Protein AF-A0A4Q2YG97-F1 (afdb_monomer)

Nearest PDB structures (foldseek):
  2nwv-assembly1_A-2  TM=3.467E-01  e=1.444E+00  Trichormus variabilis
  3nat-assembly1_A  TM=4.081E-01  e=1.730E+00  Enterococcus faecalis

Foldseek 3Di:
DDDDDDDDDDPPCPVVVVVVVVVVVVVVVVVVVVVVVVVVVVVVVVVVVVVVVVVQVVVQCVQVPDPDHDADWDWDDDPPAQKIKIKGKDFDAPDADPVRHGDGPDIDIDIDIDHDPPD

Structure (mmCIF, N/CA/C/O backbone):
data_AF-A0A4Q2YG97-F1
#
_entry.id   AF-A0A4Q2YG97-F1
#
loop_
_atom_site.group_PDB
_atom_site.id
_atom_site.type_symbol
_atom_site.label_atom_id
_atom_site.label_alt_id
_atom_site.label_comp_id
_atom_site.label_asym_id
_atom_site.label_entity_id
_atom_site.label_seq_id
_atom_site.pdbx_PDB_ins_code
_atom_site.Cartn_x
_atom_site.Cartn_y
_atom_site.Cartn_z
_atom_site.occupancy
_atom_site.B_iso_or_equiv
_atom_site.auth_seq_id
_atom_site.auth_comp_id
_atom_site.auth_asym_id
_atom_site.auth_atom_id
_atom_site.pdbx_PDB_model_num
ATOM 1 N N . MET A 1 1 ? 19.113 -7.414 -70.101 1.00 42.12 1 MET A N 1
ATOM 2 C CA . MET A 1 1 ? 20.339 -6.912 -69.441 1.00 42.12 1 MET A CA 1
ATOM 3 C C . MET A 1 1 ? 19.969 -6.512 -68.014 1.00 42.12 1 MET A C 1
ATOM 5 O O . MET A 1 1 ? 19.214 -5.566 -67.855 1.00 42.12 1 MET A O 1
ATOM 9 N N . LYS A 1 2 ? 20.358 -7.287 -66.991 1.00 43.41 2 LYS A N 1
ATOM 10 C CA . LYS A 1 2 ? 20.061 -6.981 -65.578 1.00 43.41 2 LYS A CA 1
ATOM 11 C C . LYS A 1 2 ? 21.300 -6.332 -64.955 1.00 43.41 2 LYS A C 1
ATOM 13 O O . LYS A 1 2 ? 22.322 -6.996 -64.838 1.00 43.41 2 LYS A O 1
ATOM 18 N N . LEU A 1 3 ? 21.216 -5.056 -64.582 1.00 57.44 3 LEU A N 1
ATOM 19 C CA . LEU A 1 3 ? 22.243 -4.389 -63.779 1.00 57.44 3 LEU A CA 1
ATOM 20 C C . LEU A 1 3 ? 21.925 -4.608 -62.298 1.00 57.44 3 LEU A C 1
ATOM 22 O O . LEU A 1 3 ? 20.963 -4.056 -61.772 1.00 57.44 3 LEU A O 1
ATOM 26 N N . GLN A 1 4 ? 22.725 -5.439 -61.635 1.00 63.66 4 GLN A N 1
ATOM 27 C CA . GLN A 1 4 ? 22.737 -5.533 -60.178 1.00 63.66 4 GLN A CA 1
ATOM 28 C C . GLN A 1 4 ? 23.542 -4.356 -59.615 1.00 63.66 4 GLN A C 1
ATOM 30 O O . GLN A 1 4 ? 24.747 -4.250 -59.845 1.00 63.66 4 GLN A O 1
ATOM 35 N N . ALA A 1 5 ? 22.878 -3.475 -58.869 1.00 58.69 5 ALA A N 1
ATOM 36 C CA . ALA A 1 5 ? 23.536 -2.427 -58.102 1.00 58.69 5 ALA A CA 1
ATOM 37 C C . ALA A 1 5 ? 24.241 -3.051 -56.884 1.00 58.69 5 ALA A C 1
ATOM 39 O O . ALA A 1 5 ? 23.595 -3.568 -55.976 1.00 58.69 5 ALA A O 1
ATOM 40 N N . ARG A 1 6 ? 25.580 -3.019 -56.863 1.00 61.81 6 ARG A N 1
ATOM 41 C CA . ARG A 1 6 ? 26.374 -3.349 -55.668 1.00 61.81 6 ARG A CA 1
ATOM 42 C C . ARG A 1 6 ? 26.306 -2.175 -54.698 1.00 61.81 6 ARG A C 1
ATOM 44 O O . ARG A 1 6 ? 26.912 -1.137 -54.943 1.00 61.81 6 ARG A O 1
ATOM 51 N N . THR A 1 7 ? 25.624 -2.356 -53.573 1.00 63.78 7 THR A N 1
ATOM 52 C CA . THR A 1 7 ? 25.746 -1.464 -52.416 1.00 63.78 7 THR A CA 1
ATOM 53 C C . THR A 1 7 ? 27.115 -1.681 -51.774 1.00 63.78 7 THR A C 1
ATOM 55 O O . THR A 1 7 ? 27.355 -2.682 -51.097 1.00 63.78 7 THR A O 1
ATOM 58 N N . THR A 1 8 ? 28.051 -0.770 -52.018 1.00 59.47 8 THR A N 1
ATOM 59 C CA . THR A 1 8 ? 29.356 -0.758 -51.356 1.00 59.47 8 THR A CA 1
ATOM 60 C C . THR A 1 8 ? 29.195 -0.206 -49.940 1.00 59.47 8 THR A C 1
ATOM 62 O O . THR A 1 8 ? 29.035 0.991 -49.721 1.00 59.47 8 THR A O 1
ATOM 65 N N . HIS A 1 9 ? 29.212 -1.099 -48.953 1.00 59.59 9 HIS A N 1
ATOM 66 C CA . HIS A 1 9 ? 29.185 -0.734 -47.540 1.00 59.59 9 HIS A CA 1
ATOM 67 C C . HIS A 1 9 ? 30.540 -0.107 -47.160 1.00 59.59 9 HIS A C 1
ATOM 69 O O . HIS A 1 9 ? 31.569 -0.789 -47.133 1.00 59.59 9 HIS A O 1
ATOM 75 N N . ARG A 1 10 ? 30.574 1.214 -46.938 1.00 61.09 10 ARG A N 1
ATOM 76 C CA . ARG A 1 10 ? 31.783 1.942 -46.520 1.00 61.09 10 ARG A CA 1
ATOM 77 C C . ARG A 1 10 ? 32.142 1.543 -45.083 1.00 61.09 10 ARG A C 1
ATOM 79 O O . ARG A 1 10 ? 31.504 1.979 -44.138 1.00 61.09 10 ARG A O 1
ATOM 86 N N . ARG A 1 11 ? 33.208 0.755 -44.920 1.00 64.62 11 ARG A N 1
ATOM 87 C CA . ARG A 1 11 ? 33.720 0.213 -43.639 1.00 64.62 11 ARG A CA 1
ATOM 88 C C . ARG A 1 11 ? 34.371 1.241 -42.688 1.00 64.62 11 ARG A C 1
ATOM 90 O O . ARG A 1 11 ? 35.004 0.849 -41.718 1.00 64.62 11 ARG A O 1
ATOM 97 N N . GLY A 1 12 ? 34.243 2.542 -42.952 1.00 64.00 12 GLY A N 1
ATOM 98 C CA . GLY A 1 12 ? 34.972 3.597 -42.229 1.00 64.00 12 GLY A CA 1
ATOM 99 C C . GLY A 1 12 ? 34.358 4.054 -40.900 1.00 64.00 12 GLY A C 1
ATOM 100 O O . GLY A 1 12 ? 34.999 4.821 -40.195 1.00 64.00 12 GLY A O 1
ATOM 101 N N . PHE A 1 13 ? 33.144 3.611 -40.554 1.00 74.75 13 PHE A N 1
ATOM 102 C CA . PHE A 1 13 ? 32.380 4.160 -39.420 1.00 74.75 13 PHE A CA 1
ATOM 103 C C . PHE A 1 13 ? 31.907 3.131 -38.380 1.00 74.75 13 PHE A C 1
ATOM 105 O O . PHE A 1 13 ? 31.219 3.508 -37.438 1.00 74.75 13 PHE A O 1
ATOM 112 N N . LEU A 1 14 ? 32.318 1.861 -38.481 1.00 85.62 14 LEU A N 1
ATOM 113 C CA . LEU A 1 14 ? 31.865 0.793 -37.571 1.00 85.62 14 LEU A CA 1
ATOM 114 C C . LEU A 1 14 ? 32.121 1.104 -36.089 1.00 85.62 14 LEU A C 1
ATOM 116 O O . LEU A 1 14 ? 31.283 0.829 -35.239 1.00 85.62 14 LEU A O 1
ATOM 120 N N . LEU A 1 15 ? 33.270 1.706 -35.773 1.00 88.56 15 LEU A N 1
ATOM 121 C CA . LEU A 1 15 ? 33.606 2.061 -34.395 1.00 88.56 15 LEU A CA 1
ATOM 122 C C . LEU A 1 15 ? 32.701 3.182 -33.857 1.00 88.56 15 LEU A C 1
ATOM 124 O O . LEU A 1 15 ? 32.263 3.108 -32.714 1.00 88.56 15 LEU A O 1
ATOM 128 N N . LEU A 1 16 ? 32.360 4.177 -34.686 1.00 90.62 16 LEU A N 1
ATOM 129 C CA . LEU A 1 16 ? 31.414 5.232 -34.307 1.00 9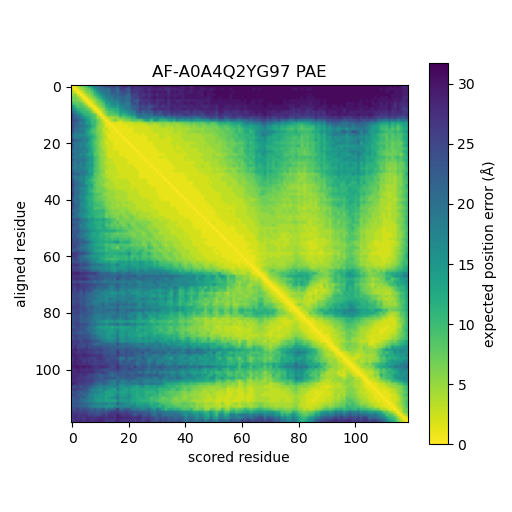0.62 16 LEU A CA 1
ATOM 130 C C . LEU A 1 16 ? 30.005 4.667 -34.097 1.00 90.62 16 LEU A C 1
ATOM 132 O O . LEU A 1 16 ? 29.329 5.056 -33.152 1.00 90.62 16 LEU A O 1
ATOM 136 N N . GLU A 1 17 ? 29.576 3.746 -34.958 1.00 88.50 17 GLU A N 1
ATOM 137 C CA . GLU A 1 17 ? 28.267 3.095 -34.865 1.00 88.50 17 GLU A CA 1
ATOM 138 C C . GLU A 1 17 ? 28.127 2.290 -33.570 1.00 88.50 17 GLU A C 1
ATOM 140 O O . GLU A 1 17 ? 27.125 2.419 -32.872 1.00 88.50 17 GLU A O 1
ATOM 145 N N . ILE A 1 18 ? 29.165 1.539 -33.188 1.00 94.12 18 ILE A N 1
ATOM 146 C CA . ILE A 1 18 ? 29.193 0.807 -31.915 1.00 94.12 18 ILE A CA 1
ATOM 147 C C . ILE A 1 18 ? 29.160 1.776 -30.729 1.00 94.12 18 ILE A C 1
ATOM 149 O O . ILE A 1 18 ? 28.409 1.549 -29.784 1.00 94.12 18 ILE A O 1
ATOM 153 N N . ILE A 1 19 ? 29.923 2.873 -30.771 1.00 95.31 19 ILE A N 1
ATOM 154 C CA . ILE A 1 19 ? 29.898 3.888 -29.705 1.00 95.31 19 ILE A CA 1
ATOM 155 C C . ILE A 1 19 ? 28.502 4.507 -29.585 1.00 95.31 19 ILE A C 1
ATOM 157 O O . ILE A 1 19 ? 27.980 4.630 -28.480 1.00 95.31 19 ILE A O 1
ATOM 161 N N . LEU A 1 20 ? 27.874 4.860 -30.707 1.00 95.69 20 LEU A N 1
ATOM 162 C CA . LEU A 1 20 ? 26.537 5.446 -30.713 1.00 95.69 20 LEU A CA 1
ATOM 163 C C . LEU A 1 20 ? 25.484 4.451 -30.209 1.00 95.69 20 LEU A C 1
ATOM 165 O O . LEU A 1 20 ? 24.629 4.823 -29.406 1.00 95.69 20 LEU A O 1
ATOM 169 N N . ALA A 1 21 ? 25.584 3.182 -30.606 1.00 96.50 21 ALA A N 1
ATOM 170 C CA . ALA A 1 21 ? 24.726 2.119 -30.098 1.00 96.50 21 ALA A CA 1
ATOM 171 C C . ALA A 1 21 ? 24.888 1.940 -28.581 1.00 96.50 21 ALA A C 1
ATOM 173 O O . ALA A 1 21 ? 23.889 1.876 -27.868 1.00 96.50 21 ALA A O 1
ATOM 174 N N . LEU A 1 22 ? 26.125 1.930 -28.072 1.00 96.94 22 LEU A N 1
ATOM 175 C CA . LEU A 1 22 ? 26.404 1.841 -26.637 1.00 96.94 22 LEU A CA 1
ATOM 176 C C . LEU A 1 22 ? 25.872 3.052 -25.865 1.00 96.94 22 LEU A C 1
ATOM 178 O O . LEU A 1 22 ? 25.357 2.880 -24.762 1.00 96.94 22 LEU A O 1
ATOM 182 N N . LEU A 1 23 ? 25.945 4.257 -26.436 1.00 97.94 23 LEU A N 1
ATOM 183 C CA . LEU A 1 23 ? 25.395 5.465 -25.817 1.00 97.94 23 LEU A CA 1
ATOM 184 C C . LEU A 1 23 ? 23.871 5.389 -25.695 1.00 97.94 23 LEU A C 1
ATOM 186 O O . LEU A 1 23 ? 23.333 5.570 -24.603 1.00 97.94 23 LEU A O 1
ATOM 190 N N . VAL A 1 24 ? 23.173 5.077 -26.790 1.00 97.62 24 VAL A N 1
ATOM 191 C CA . VAL A 1 24 ? 21.705 4.953 -26.782 1.00 97.62 24 VAL A CA 1
ATOM 192 C C . VAL A 1 24 ? 21.269 3.816 -25.860 1.00 97.62 24 VAL A C 1
ATOM 194 O O . VAL A 1 24 ? 20.343 3.982 -25.066 1.00 97.62 24 VAL A O 1
ATOM 197 N N . PHE A 1 25 ? 21.971 2.683 -25.910 1.00 97.88 25 PHE A N 1
ATOM 198 C CA . PHE A 1 25 ? 21.708 1.552 -25.031 1.00 97.88 25 PHE A CA 1
ATOM 199 C C . PHE A 1 25 ? 21.930 1.909 -23.558 1.00 97.88 25 PHE A C 1
ATOM 201 O O . PHE A 1 25 ? 21.099 1.570 -22.723 1.00 97.88 25 PHE A O 1
ATOM 208 N N . GLY A 1 26 ? 22.998 2.639 -23.229 1.00 98.06 26 GLY A N 1
ATOM 209 C CA . GLY A 1 26 ? 23.272 3.096 -21.865 1.00 98.06 26 GLY A CA 1
ATOM 210 C C . GLY A 1 26 ? 22.178 4.018 -21.319 1.00 98.06 26 GLY A C 1
ATOM 211 O O . GLY A 1 26 ? 21.730 3.851 -20.182 1.00 98.06 26 GLY A O 1
ATOM 212 N N . ILE A 1 27 ? 21.682 4.945 -22.143 1.00 97.94 27 ILE A N 1
ATOM 213 C CA . ILE A 1 27 ? 20.557 5.819 -21.778 1.00 97.94 27 ILE A CA 1
ATOM 214 C C . ILE A 1 27 ? 19.291 4.984 -21.538 1.00 97.94 27 ILE A C 1
ATOM 216 O O . ILE A 1 27 ? 18.622 5.150 -20.519 1.00 97.94 27 ILE A O 1
ATOM 220 N N . ALA A 1 28 ? 18.985 4.040 -22.431 1.00 98.25 28 ALA A N 1
ATOM 221 C CA . ALA A 1 28 ? 17.819 3.173 -22.282 1.00 98.25 28 ALA A CA 1
ATOM 222 C C . ALA A 1 28 ? 17.916 2.278 -21.033 1.00 98.25 28 ALA A C 1
ATOM 224 O O . ALA A 1 28 ? 16.956 2.173 -20.271 1.00 98.25 28 ALA A O 1
ATOM 225 N N . ALA A 1 29 ? 19.080 1.672 -20.788 1.00 98.06 29 ALA A N 1
ATOM 226 C CA . ALA A 1 29 ? 19.316 0.783 -19.655 1.00 98.06 29 ALA A CA 1
ATOM 227 C C . ALA A 1 29 ? 19.192 1.514 -18.313 1.00 98.06 29 ALA A C 1
ATOM 229 O O . ALA A 1 29 ? 18.562 1.003 -17.387 1.00 98.06 29 ALA A O 1
ATOM 230 N N . THR A 1 30 ? 19.742 2.726 -18.209 1.00 98.00 30 THR A N 1
ATOM 231 C CA . THR A 1 30 ? 19.617 3.538 -16.990 1.00 98.00 30 THR A CA 1
ATOM 232 C C . THR A 1 30 ? 18.179 4.007 -16.767 1.00 98.00 30 THR A C 1
ATOM 234 O O . THR A 1 30 ? 17.674 3.879 -15.652 1.00 98.00 30 THR A O 1
ATOM 237 N N . GLY A 1 31 ? 17.475 4.451 -17.816 1.00 97.88 31 GLY A N 1
ATOM 238 C CA . GLY A 1 31 ? 16.050 4.791 -17.729 1.00 97.88 31 GLY A CA 1
ATOM 239 C C . GLY A 1 31 ? 15.189 3.610 -17.271 1.00 97.88 31 GLY A C 1
ATOM 240 O O . GLY A 1 31 ? 14.352 3.756 -16.379 1.00 97.88 31 GLY A O 1
ATOM 241 N N . PHE A 1 32 ? 15.448 2.418 -17.813 1.00 98.25 32 PHE A N 1
ATOM 242 C CA . PHE A 1 32 ? 14.761 1.196 -17.401 1.00 98.25 32 PHE A CA 1
ATOM 243 C C . PHE A 1 32 ? 15.049 0.831 -15.940 1.00 98.25 32 PHE A C 1
ATOM 245 O O . PHE A 1 32 ? 14.120 0.528 -15.194 1.00 98.25 32 PHE A O 1
ATOM 252 N N . ALA A 1 33 ? 16.309 0.909 -15.501 1.00 98.12 33 ALA A N 1
ATOM 253 C CA . ALA A 1 33 ? 16.678 0.629 -14.114 1.00 98.12 33 ALA A CA 1
ATOM 254 C C . ALA A 1 33 ? 15.964 1.568 -13.125 1.00 98.12 33 ALA A C 1
ATOM 256 O O . ALA A 1 33 ? 15.476 1.122 -12.084 1.00 98.12 33 ALA A O 1
ATOM 257 N N . VAL A 1 34 ? 15.842 2.855 -13.466 1.00 98.00 34 VAL A N 1
ATOM 258 C CA . VAL A 1 34 ? 15.103 3.833 -12.653 1.00 98.00 34 VAL A CA 1
ATOM 259 C C . VAL A 1 34 ? 13.614 3.486 -12.590 1.00 98.00 34 VAL A C 1
ATOM 261 O O . VAL A 1 34 ? 13.050 3.443 -11.495 1.00 98.00 34 VAL A O 1
ATOM 264 N N . ALA A 1 35 ? 12.987 3.188 -13.730 1.00 98.25 35 ALA A N 1
ATOM 265 C CA . ALA A 1 35 ? 11.573 2.814 -13.782 1.00 98.25 35 ALA A CA 1
ATOM 266 C C . ALA A 1 35 ? 11.285 1.519 -13.001 1.00 98.25 35 ALA A C 1
ATOM 268 O O . ALA A 1 35 ? 10.301 1.435 -12.260 1.00 98.25 35 ALA A O 1
ATOM 269 N N . LEU A 1 36 ? 12.171 0.525 -13.107 1.00 98.12 36 LEU A N 1
ATOM 270 C CA . LEU A 1 36 ? 12.061 -0.726 -12.362 1.00 98.12 36 LEU A CA 1
ATOM 271 C C . LEU A 1 36 ? 12.167 -0.488 -10.853 1.00 98.12 36 L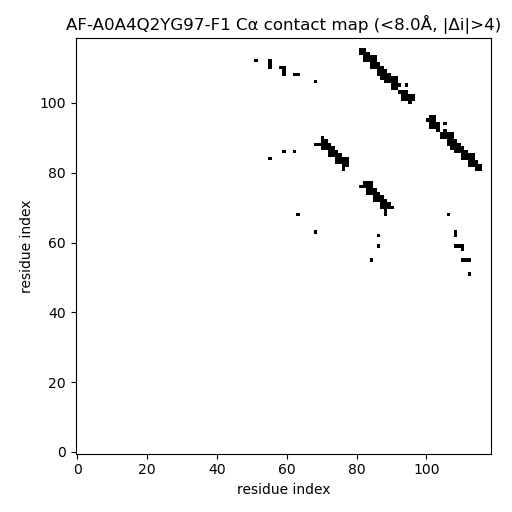EU A C 1
ATOM 273 O O . LEU A 1 36 ? 11.355 -1.012 -10.095 1.00 98.12 36 LEU A O 1
ATOM 277 N N . ASN A 1 37 ? 13.114 0.344 -10.417 1.00 98.00 37 ASN A N 1
ATOM 278 C CA . ASN A 1 37 ? 13.264 0.701 -9.008 1.00 98.00 37 ASN A CA 1
ATOM 279 C C . ASN A 1 37 ? 12.016 1.415 -8.459 1.00 98.00 37 ASN A C 1
ATOM 281 O O . ASN A 1 37 ? 11.564 1.114 -7.357 1.00 98.00 37 ASN A O 1
ATOM 285 N N . GLN A 1 38 ? 11.420 2.330 -9.229 1.00 97.44 38 GLN A N 1
ATOM 286 C CA . GLN A 1 38 ? 10.166 2.987 -8.840 1.00 97.44 38 GLN A CA 1
ATOM 287 C C . GLN A 1 38 ? 9.007 1.989 -8.741 1.00 97.44 38 GLN A C 1
ATOM 289 O O . GLN A 1 38 ? 8.258 2.006 -7.765 1.00 97.44 38 GLN A O 1
ATOM 294 N N . THR A 1 39 ? 8.904 1.074 -9.705 1.00 97.38 39 THR A N 1
ATOM 295 C CA . THR A 1 39 ? 7.885 0.016 -9.706 1.00 97.38 39 THR A CA 1
ATOM 296 C C . THR A 1 39 ? 8.051 -0.915 -8.505 1.00 97.38 39 THR A C 1
ATOM 298 O O . THR A 1 39 ? 7.069 -1.266 -7.857 1.00 97.38 39 THR A O 1
ATOM 301 N N . ALA A 1 40 ? 9.288 -1.278 -8.158 1.00 97.25 40 ALA A N 1
ATOM 302 C CA . ALA A 1 40 ? 9.583 -2.114 -6.999 1.00 97.25 40 ALA A CA 1
ATOM 303 C C . ALA A 1 40 ? 9.160 -1.443 -5.685 1.00 97.25 40 ALA A C 1
ATOM 305 O O . ALA A 1 40 ? 8.516 -2.085 -4.857 1.00 97.25 40 ALA A O 1
ATOM 306 N N . LYS A 1 41 ? 9.451 -0.146 -5.521 1.00 96.44 41 LYS A N 1
ATOM 307 C CA . LYS A 1 41 ? 9.011 0.634 -4.353 1.00 96.44 41 LYS A CA 1
ATOM 308 C C . LYS A 1 41 ? 7.487 0.715 -4.255 1.00 96.44 41 LYS A C 1
ATOM 310 O O . LYS A 1 41 ? 6.937 0.515 -3.178 1.00 96.44 41 LYS A O 1
ATOM 315 N N . ALA A 1 42 ? 6.805 0.953 -5.376 1.00 95.69 42 ALA A N 1
ATOM 316 C CA . ALA A 1 42 ? 5.344 0.982 -5.413 1.00 95.69 42 ALA A CA 1
ATOM 317 C C . ALA A 1 42 ? 4.734 -0.388 -5.068 1.00 95.69 42 ALA A C 1
ATOM 319 O O . ALA A 1 42 ? 3.779 -0.467 -4.297 1.00 95.69 42 ALA A O 1
ATOM 320 N N . ALA A 1 43 ? 5.313 -1.471 -5.593 1.00 96.25 43 ALA A N 1
ATOM 321 C CA . ALA A 1 43 ? 4.888 -2.828 -5.270 1.00 96.25 43 ALA A CA 1
ATOM 322 C C .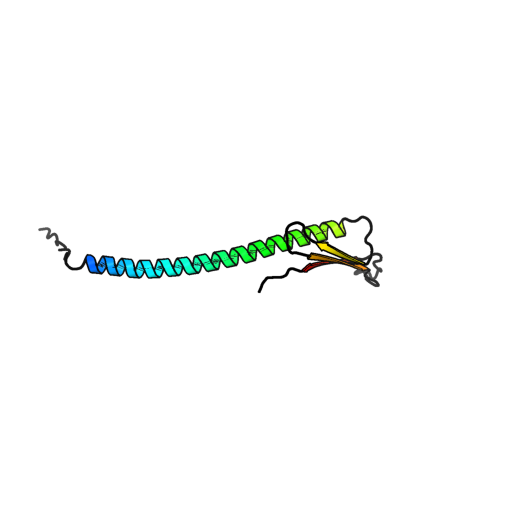 ALA A 1 43 ? 5.093 -3.158 -3.785 1.00 96.25 43 ALA A C 1
ATOM 324 O O . ALA A 1 43 ? 4.253 -3.832 -3.195 1.00 96.25 43 ALA A O 1
ATOM 325 N N . GLU A 1 44 ? 6.177 -2.677 -3.172 1.00 93.94 44 GLU A N 1
ATOM 326 C CA . GLU A 1 44 ? 6.424 -2.875 -1.743 1.00 93.94 44 GLU A CA 1
ATOM 327 C C . GLU A 1 44 ? 5.404 -2.142 -0.874 1.00 93.94 44 GLU A C 1
ATOM 329 O O . GLU A 1 44 ? 4.781 -2.762 -0.013 1.00 93.94 44 GLU A O 1
ATOM 334 N N . ALA A 1 45 ? 5.137 -0.868 -1.169 1.00 90.81 45 ALA A N 1
ATOM 335 C CA . ALA A 1 45 ? 4.100 -0.106 -0.477 1.00 90.81 45 ALA A CA 1
ATOM 336 C C . ALA A 1 45 ? 2.717 -0.775 -0.603 1.00 90.81 45 ALA A C 1
ATOM 338 O O . ALA A 1 45 ? 1.983 -0.892 0.379 1.00 90.81 45 ALA A O 1
ATOM 339 N N . ALA A 1 46 ? 2.377 -1.289 -1.791 1.00 93.38 46 ALA A N 1
ATOM 340 C CA . ALA A 1 46 ? 1.130 -2.019 -2.009 1.00 93.38 46 ALA A CA 1
ATOM 341 C C . ALA A 1 46 ? 1.066 -3.328 -1.200 1.00 93.38 46 ALA A C 1
ATOM 343 O O . ALA A 1 46 ? 0.036 -3.633 -0.597 1.00 93.38 46 ALA A O 1
ATOM 344 N N . ARG A 1 47 ? 2.166 -4.094 -1.146 1.00 92.00 47 ARG A N 1
ATOM 345 C CA . ARG A 1 47 ? 2.256 -5.317 -0.329 1.00 92.00 47 ARG A CA 1
ATOM 346 C C . ARG A 1 47 ? 2.080 -5.020 1.156 1.00 92.00 47 ARG A C 1
ATOM 348 O O . ARG A 1 47 ? 1.353 -5.751 1.828 1.00 92.00 47 ARG A O 1
ATOM 355 N N . GLN A 1 48 ? 2.710 -3.959 1.654 1.00 89.56 48 GLN A N 1
ATOM 356 C CA . GLN A 1 48 ? 2.572 -3.535 3.044 1.00 89.56 48 GLN A CA 1
ATOM 357 C C . GLN A 1 48 ? 1.122 -3.154 3.367 1.00 89.56 48 GLN A C 1
ATOM 359 O O . GLN A 1 48 ? 0.586 -3.630 4.366 1.00 89.56 48 GLN A O 1
ATOM 364 N N . GLY A 1 49 ? 0.461 -2.390 2.490 1.00 88.88 49 GLY A N 1
ATOM 365 C CA . GLY A 1 49 ? -0.953 -2.036 2.641 1.00 88.88 49 GLY A CA 1
ATOM 366 C C . GLY A 1 49 ? -1.861 -3.265 2.725 1.00 88.88 49 GLY A C 1
ATOM 367 O O . GLY A 1 49 ? -2.581 -3.428 3.704 1.00 88.88 49 GLY A O 1
ATOM 368 N N . LEU A 1 50 ? -1.757 -4.188 1.761 1.00 92.62 50 LEU A N 1
ATOM 369 C CA . LEU A 1 50 ? -2.552 -5.427 1.755 1.00 92.62 50 LEU A CA 1
ATOM 370 C C . LEU A 1 50 ? -2.322 -6.288 3.003 1.00 92.62 50 LEU A C 1
ATOM 372 O O . LEU A 1 50 ? -3.242 -6.948 3.488 1.00 92.62 50 LEU A O 1
ATOM 376 N N . ARG A 1 51 ? -1.091 -6.301 3.520 1.00 89.81 51 ARG A N 1
ATOM 377 C CA . ARG A 1 51 ? -0.756 -7.023 4.747 1.00 89.81 51 ARG A CA 1
ATOM 378 C C . ARG A 1 51 ? -1.454 -6.413 5.961 1.00 89.81 51 ARG A C 1
ATOM 380 O O . ARG A 1 51 ? -2.030 -7.167 6.738 1.00 89.81 51 ARG A O 1
ATOM 387 N N . ILE A 1 52 ? -1.419 -5.088 6.107 1.00 89.06 52 ILE A N 1
ATOM 388 C CA . ILE A 1 52 ? -2.095 -4.376 7.203 1.00 89.06 52 ILE A CA 1
ATOM 389 C C . ILE A 1 52 ? -3.611 -4.571 7.107 1.00 89.06 52 ILE A C 1
ATOM 391 O O . ILE A 1 52 ? -4.233 -4.910 8.107 1.00 89.06 52 ILE A O 1
ATOM 395 N N . THR A 1 53 ? -4.197 -4.455 5.910 1.00 91.38 53 THR A N 1
ATOM 396 C CA . THR A 1 53 ? -5.633 -4.699 5.698 1.00 91.38 53 THR A CA 1
ATOM 397 C C . THR A 1 53 ? -6.044 -6.093 6.156 1.00 91.38 53 THR A C 1
ATOM 399 O O . THR A 1 53 ? -7.000 -6.219 6.907 1.00 91.38 53 THR A O 1
ATOM 402 N N . ARG A 1 54 ? -5.289 -7.137 5.793 1.00 90.94 54 ARG A N 1
ATOM 403 C CA . ARG A 1 54 ? -5.596 -8.508 6.230 1.00 90.94 54 ARG A CA 1
ATOM 404 C C . ARG A 1 54 ? -5.514 -8.680 7.748 1.00 90.94 54 ARG A C 1
ATOM 406 O O . ARG A 1 54 ? -6.290 -9.434 8.321 1.00 90.94 54 ARG A O 1
ATOM 413 N N . ILE A 1 55 ? -4.550 -8.020 8.386 1.00 90.19 55 ILE A N 1
ATOM 414 C CA . ILE A 1 55 ? -4.403 -8.041 9.845 1.00 90.19 55 ILE A CA 1
ATOM 415 C C . ILE A 1 55 ? -5.616 -7.368 10.504 1.00 90.19 55 ILE A C 1
ATOM 417 O O . ILE A 1 55 ? -6.192 -7.934 11.427 1.00 90.19 55 ILE A O 1
ATOM 421 N N . LEU A 1 56 ? -6.028 -6.203 9.998 1.00 90.50 56 LEU A N 1
ATOM 422 C CA . LEU A 1 56 ? -7.208 -5.476 10.471 1.00 90.50 56 LEU A CA 1
ATOM 423 C C . LEU A 1 56 ? -8.500 -6.274 10.271 1.00 90.50 56 LEU A C 1
ATOM 425 O O . LEU A 1 56 ? -9.292 -6.362 11.201 1.00 90.50 56 LEU A O 1
ATOM 429 N N . GLU A 1 57 ? -8.697 -6.878 9.096 1.00 92.06 57 GLU A N 1
ATOM 430 C CA . GLU A 1 57 ? -9.845 -7.752 8.812 1.00 92.06 57 GLU A CA 1
ATOM 431 C C . GLU A 1 57 ? -9.890 -8.930 9.786 1.00 92.06 57 GLU A C 1
ATOM 433 O O . GLU A 1 57 ? -10.930 -9.195 10.373 1.00 92.06 57 GLU A O 1
ATOM 438 N N . SER A 1 58 ? -8.749 -9.581 10.033 1.00 90.69 58 SER A N 1
ATOM 439 C CA . SER A 1 58 ? -8.669 -10.686 10.993 1.00 90.69 58 SER A CA 1
ATOM 440 C C . SER A 1 58 ? -9.004 -10.248 12.420 1.00 90.69 58 SER A C 1
ATOM 442 O O . SER A 1 58 ? -9.702 -10.976 13.118 1.00 90.69 58 SER A O 1
ATOM 444 N N . ALA A 1 59 ? -8.506 -9.090 12.863 1.00 88.50 59 ALA A N 1
ATOM 445 C CA . ALA A 1 59 ? -8.789 -8.563 14.198 1.00 88.50 59 ALA A CA 1
ATOM 446 C C . ALA A 1 59 ? -10.255 -8.122 14.341 1.00 88.50 59 ALA A C 1
ATOM 448 O O . ALA A 1 59 ? -10.865 -8.327 15.388 1.00 88.50 59 ALA A O 1
ATOM 449 N N . LEU A 1 60 ? -10.837 -7.557 13.280 1.00 89.50 60 LEU A N 1
ATOM 450 C CA . LEU A 1 60 ? -12.254 -7.212 13.239 1.00 89.50 60 LEU A CA 1
ATOM 451 C C . LEU A 1 60 ? -13.128 -8.466 13.306 1.00 89.50 60 LEU A C 1
ATOM 453 O O . LEU A 1 60 ? -14.039 -8.508 14.129 1.00 89.50 60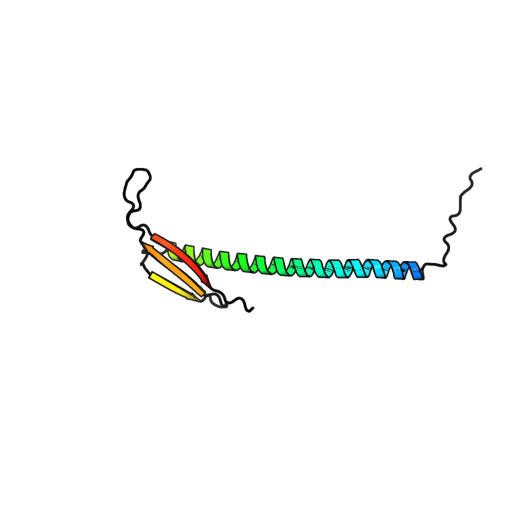 LEU A O 1
ATOM 457 N N . ASP A 1 61 ? -12.834 -9.477 12.487 1.00 91.00 61 ASP A N 1
ATOM 458 C CA . ASP A 1 61 ? -13.550 -10.756 12.478 1.00 91.00 61 ASP A CA 1
ATOM 459 C C . ASP A 1 61 ? -13.481 -11.444 13.846 1.00 91.00 61 ASP A C 1
ATOM 461 O O . ASP A 1 61 ? -14.488 -11.947 14.345 1.00 91.00 61 ASP A O 1
ATOM 465 N N . GLU A 1 62 ? -12.313 -11.419 14.491 1.00 87.25 62 GLU A N 1
ATOM 466 C CA . GLU A 1 62 ? -12.144 -11.916 15.855 1.00 87.25 62 GLU A CA 1
ATOM 467 C C . GLU A 1 62 ? -13.039 -11.147 16.838 1.00 87.25 62 GLU A C 1
ATOM 469 O O . GLU A 1 62 ? -13.825 -11.771 17.556 1.00 87.25 62 GLU A O 1
ATOM 474 N N . ALA A 1 63 ? -12.998 -9.811 16.815 1.00 86.56 63 ALA A N 1
ATOM 475 C CA . ALA A 1 63 ? -13.778 -8.966 17.717 1.00 86.56 63 ALA A CA 1
ATOM 476 C C . ALA A 1 63 ? -15.295 -9.169 17.566 1.00 86.56 63 ALA A C 1
ATOM 478 O O . ALA A 1 63 ? -15.999 -9.263 18.570 1.00 86.56 63 ALA A O 1
ATOM 479 N N . VAL A 1 64 ? -15.810 -9.277 16.335 1.00 87.75 64 VAL A N 1
ATOM 480 C CA . VAL A 1 64 ? -17.254 -9.481 16.090 1.00 87.75 64 VAL A CA 1
ATOM 481 C C . VAL A 1 64 ? -17.705 -10.927 16.301 1.00 87.75 64 VAL A C 1
ATOM 483 O O . VAL A 1 64 ? -18.902 -11.176 16.432 1.00 87.75 64 VAL A O 1
ATOM 486 N N . SER A 1 65 ? -16.775 -11.886 16.338 1.00 86.50 65 SER A N 1
ATOM 487 C CA . SER A 1 65 ? -17.085 -13.295 16.616 1.00 86.50 65 SER A CA 1
ATOM 488 C C . SER A 1 65 ? -17.321 -13.591 18.101 1.00 86.50 65 SER A C 1
ATOM 490 O O . SER A 1 65 ? -17.808 -14.675 18.440 1.00 86.50 65 SER A O 1
ATOM 492 N N . LEU A 1 66 ? -16.984 -12.650 18.992 1.00 83.12 66 LEU A N 1
ATOM 493 C CA . LEU A 1 66 ? -17.173 -12.817 20.427 1.00 83.12 66 LEU A CA 1
ATOM 494 C C . LEU A 1 66 ? -18.671 -12.937 20.764 1.00 83.12 66 LEU A C 1
ATOM 496 O O . LEU A 1 66 ? -19.475 -12.120 20.318 1.00 83.12 66 LEU A O 1
ATOM 500 N N . PRO A 1 67 ? -19.070 -13.927 21.586 1.00 73.94 67 PRO A N 1
ATOM 501 C CA . PRO A 1 67 ? -20.476 -14.161 21.920 1.00 73.94 67 PRO A CA 1
ATOM 502 C C . PRO A 1 67 ? -21.094 -13.027 22.748 1.00 73.94 67 PRO A C 1
ATOM 504 O O . PRO A 1 67 ? -22.314 -12.889 22.789 1.00 73.94 67 PRO A O 1
ATOM 507 N N . THR A 1 68 ? -20.261 -12.230 23.416 1.00 79.25 68 THR A N 1
ATOM 508 C CA . THR A 1 68 ? -20.655 -11.057 24.193 1.00 79.25 68 THR A CA 1
ATOM 509 C C . THR A 1 68 ? -19.667 -9.933 23.918 1.00 79.25 68 THR A C 1
ATOM 511 O O . THR A 1 68 ? -18.465 -10.115 24.112 1.00 79.25 68 THR A O 1
ATOM 514 N N . LEU A 1 69 ? -20.176 -8.781 23.478 1.00 78.81 69 LEU A N 1
ATOM 515 C CA . LEU A 1 69 ? -19.381 -7.577 23.256 1.00 78.81 69 LEU A CA 1
ATOM 516 C C . LEU A 1 69 ? -19.397 -6.723 24.526 1.00 78.81 69 LEU A C 1
ATOM 518 O O . LEU A 1 69 ? -20.456 -6.288 24.981 1.00 78.81 69 LEU A O 1
ATOM 522 N N . GLU A 1 70 ? -18.219 -6.494 25.098 1.00 77.81 70 GLU A N 1
ATOM 523 C CA . GLU A 1 70 ? -18.038 -5.596 26.237 1.00 77.81 70 GLU A CA 1
ATOM 524 C C . GLU A 1 70 ? -17.555 -4.232 25.737 1.00 77.81 70 GLU A C 1
ATOM 526 O O . GLU A 1 70 ? -16.657 -4.152 24.898 1.00 77.81 70 GLU A O 1
ATOM 531 N N . GLU A 1 71 ? -18.162 -3.150 26.231 1.00 80.06 71 GLU A N 1
ATOM 532 C CA . GLU A 1 71 ? -17.705 -1.798 25.908 1.00 80.06 71 GLU A CA 1
ATOM 533 C C . GLU A 1 71 ? -16.292 -1.572 26.444 1.00 80.06 71 GLU A C 1
ATOM 535 O O . GLU A 1 71 ? -16.007 -1.824 27.618 1.00 80.06 71 GLU A O 1
ATOM 540 N N . GLY A 1 72 ? -15.415 -1.041 25.598 1.00 83.12 72 GLY A N 1
ATOM 541 C CA . GLY A 1 72 ? -14.044 -0.771 26.000 1.00 83.12 72 GLY A CA 1
ATOM 542 C C . GLY A 1 72 ? -13.077 -0.615 24.839 1.00 83.12 72 GLY A C 1
ATOM 543 O O . GLY A 1 72 ? -13.444 -0.692 23.665 1.00 83.12 72 GLY A O 1
ATOM 544 N N . VAL A 1 73 ? -11.818 -0.381 25.207 1.00 81.69 73 VAL A N 1
ATOM 545 C CA . VAL A 1 73 ? -10.679 -0.322 24.290 1.00 81.69 73 VAL A CA 1
ATOM 546 C C . VAL A 1 73 ? -9.721 -1.442 24.664 1.00 81.69 73 VAL A C 1
ATOM 548 O O . VAL A 1 73 ? -9.296 -1.531 25.817 1.00 81.69 73 VAL A O 1
ATOM 551 N N . THR A 1 74 ? -9.384 -2.283 23.692 1.00 82.50 74 THR A N 1
ATOM 552 C CA . THR A 1 74 ? -8.365 -3.325 23.839 1.0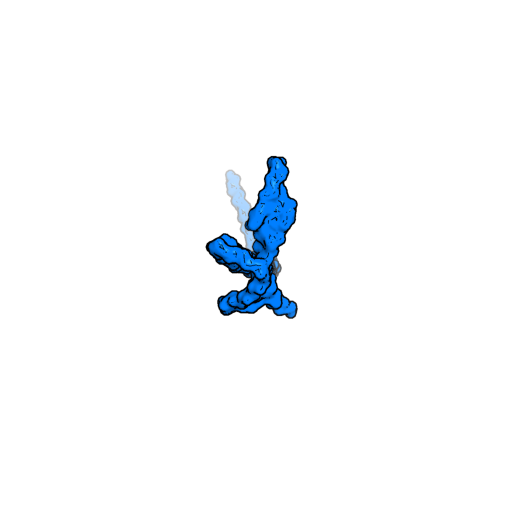0 82.50 74 THR A CA 1
ATOM 553 C C . THR A 1 74 ? -7.234 -3.054 22.863 1.00 82.50 74 THR A C 1
ATOM 555 O O . THR A 1 74 ? -7.484 -2.927 21.666 1.00 82.50 74 THR A O 1
ATOM 558 N N . SER A 1 75 ? -6.003 -3.004 23.368 1.00 81.94 75 SER A N 1
ATOM 559 C CA . SER A 1 75 ? -4.796 -2.860 22.551 1.00 81.94 75 SER A CA 1
ATOM 560 C C . SER A 1 75 ? -4.030 -4.179 22.515 1.00 81.94 75 SER A C 1
ATOM 562 O O . SER A 1 75 ? -3.778 -4.792 23.557 1.00 81.94 75 SER A O 1
ATOM 564 N N . ALA A 1 76 ? -3.664 -4.625 21.316 1.00 81.25 76 ALA A N 1
ATOM 565 C CA . ALA A 1 76 ? -2.898 -5.845 21.096 1.00 81.25 76 ALA A CA 1
ATOM 566 C C . ALA A 1 76 ? -1.746 -5.598 20.115 1.00 81.25 76 ALA A C 1
ATOM 568 O O . ALA A 1 76 ? -1.935 -5.086 19.012 1.00 81.25 76 ALA A O 1
ATOM 569 N N . ALA A 1 77 ? -0.539 -6.012 20.501 1.00 80.19 77 ALA A N 1
ATOM 570 C CA . ALA A 1 77 ? 0.619 -5.994 19.617 1.00 80.19 77 ALA A CA 1
ATOM 571 C C . ALA A 1 77 ? 0.604 -7.220 18.697 1.00 80.19 77 ALA A C 1
ATOM 573 O O . ALA A 1 77 ? 0.427 -8.352 19.157 1.00 80.19 77 ALA A O 1
ATOM 574 N N . VAL A 1 78 ? 0.844 -7.016 17.401 1.00 77.75 78 VAL A N 1
ATOM 575 C CA . VAL A 1 78 ? 0.913 -8.119 16.436 1.00 77.75 78 VAL A CA 1
ATOM 576 C C . VAL A 1 78 ? 2.292 -8.787 16.521 1.00 77.75 78 VAL A C 1
ATOM 578 O O . VAL A 1 78 ? 3.304 -8.134 16.238 1.00 77.75 78 VAL A O 1
ATOM 581 N N . PRO A 1 79 ? 2.378 -10.088 16.872 1.00 75.12 79 PRO A N 1
ATOM 582 C CA . PRO A 1 79 ? 3.658 -10.762 17.056 1.00 75.12 79 PRO A CA 1
ATOM 583 C C . PRO A 1 79 ? 4.545 -10.695 15.806 1.00 75.12 79 PRO A C 1
ATOM 585 O O . PRO A 1 79 ? 4.134 -11.063 14.705 1.00 75.12 79 PRO A O 1
ATOM 588 N N . GLY A 1 80 ? 5.793 -10.257 15.985 1.00 72.62 80 GLY A N 1
ATOM 589 C CA . GLY A 1 80 ? 6.775 -10.165 14.900 1.00 72.62 80 GLY A CA 1
ATOM 590 C C . GLY A 1 80 ? 6.638 -8.926 14.010 1.00 72.62 80 GLY A C 1
ATOM 591 O O . GLY A 1 80 ? 7.220 -8.897 12.926 1.00 72.62 80 GLY A O 1
ATOM 592 N N . THR A 1 81 ? 5.882 -7.912 14.439 1.00 75.69 81 THR A N 1
ATOM 593 C CA . THR A 1 81 ? 5.762 -6.620 13.747 1.00 75.69 81 THR A CA 1
ATOM 594 C C . THR A 1 81 ? 5.694 -5.461 14.726 1.00 75.69 81 THR A C 1
ATOM 596 O O . THR A 1 81 ? 5.268 -5.649 15.856 1.00 75.69 81 THR A O 1
ATOM 599 N N . ASP A 1 82 ? 6.028 -4.262 14.255 1.00 79.69 82 ASP A N 1
ATOM 600 C CA . ASP A 1 82 ? 5.882 -3.008 15.006 1.00 79.69 82 ASP A CA 1
ATOM 601 C C . ASP A 1 82 ? 4.495 -2.369 14.791 1.00 79.69 82 ASP A C 1
ATOM 603 O O . ASP A 1 82 ? 4.354 -1.172 14.554 1.00 79.69 82 ASP A O 1
ATOM 607 N N . ILE A 1 83 ? 3.464 -3.219 14.743 1.00 82.81 83 ILE A N 1
ATOM 608 C CA . ILE A 1 83 ? 2.072 -2.819 14.528 1.00 82.81 83 ILE A CA 1
ATOM 609 C C . ILE A 1 83 ? 1.312 -3.079 15.824 1.00 82.81 83 ILE A C 1
ATOM 611 O O . ILE A 1 83 ? 1.266 -4.216 16.307 1.00 82.81 83 ILE A O 1
ATOM 615 N N . GLU A 1 84 ? 0.687 -2.031 16.343 1.00 85.25 84 GLU A N 1
ATOM 616 C CA . GLU A 1 84 ? -0.242 -2.085 17.466 1.00 85.25 84 GLU A CA 1
ATOM 617 C C . GLU A 1 84 ? -1.672 -1.934 16.943 1.00 85.25 84 GLU A C 1
ATOM 619 O O . GLU A 1 84 ? -1.951 -1.073 16.106 1.00 85.25 84 GLU A O 1
ATOM 624 N N . ILE A 1 85 ? -2.568 -2.812 17.387 1.00 87.00 85 ILE A N 1
ATOM 625 C CA . ILE A 1 85 ? -3.980 -2.796 17.010 1.00 87.00 85 ILE A CA 1
ATOM 626 C C . ILE A 1 85 ? -4.795 -2.330 18.205 1.00 87.00 85 ILE A C 1
ATOM 628 O O . ILE A 1 85 ? -4.783 -2.989 19.242 1.00 87.00 85 ILE A O 1
ATOM 632 N N . ASP A 1 86 ? -5.568 -1.269 18.010 1.00 87.88 86 ASP A N 1
ATOM 633 C CA . ASP A 1 86 ? -6.570 -0.793 18.955 1.00 87.88 86 ASP A CA 1
ATOM 634 C C . ASP A 1 86 ? -7.962 -1.194 18.471 1.00 87.88 86 ASP A C 1
ATOM 636 O O . ASP A 1 86 ? -8.392 -0.815 17.379 1.00 87.88 86 ASP A O 1
ATOM 640 N N . THR A 1 87 ? -8.678 -1.956 19.293 1.00 87.12 87 THR A N 1
ATOM 641 C CA . THR A 1 87 ? -10.078 -2.324 19.068 1.00 87.12 87 THR A CA 1
ATOM 642 C C . THR A 1 87 ? -10.957 -1.558 20.045 1.00 87.12 87 THR A C 1
ATOM 644 O O . THR A 1 87 ? -10.838 -1.739 21.256 1.00 87.12 87 THR A O 1
ATOM 647 N N . THR A 1 88 ? -11.852 -0.725 19.521 1.00 88.31 88 THR A N 1
ATOM 648 C CA . THR A 1 88 ? -12.810 0.074 20.292 1.00 88.31 88 THR A CA 1
ATOM 649 C C . THR A 1 88 ? -14.222 -0.446 20.057 1.00 88.31 88 THR A C 1
ATOM 651 O O . THR A 1 88 ? -14.660 -0.550 18.910 1.00 88.31 88 THR A O 1
ATOM 654 N N . ILE A 1 89 ? -14.939 -0.749 21.138 1.00 88.38 89 ILE A N 1
ATOM 655 C CA . ILE A 1 89 ? -16.329 -1.219 21.118 1.00 88.38 89 ILE A CA 1
ATOM 656 C C . ILE A 1 89 ? -17.205 -0.192 21.845 1.00 88.38 89 ILE A C 1
ATOM 658 O O . ILE A 1 89 ? -17.006 0.063 23.032 1.00 88.38 89 ILE A O 1
ATOM 662 N N . GLU A 1 90 ? -18.185 0.377 21.139 1.00 87.25 90 GLU A N 1
ATOM 663 C CA . GLU A 1 90 ? -19.115 1.393 21.661 1.00 87.25 90 GLU A CA 1
ATOM 664 C C . GLU A 1 90 ? -20.574 0.946 21.487 1.00 87.25 90 GLU A C 1
ATOM 666 O O . GLU A 1 90 ? -20.963 0.541 20.386 1.00 87.25 90 GLU A O 1
ATOM 671 N N . LEU A 1 91 ? -21.414 1.061 22.524 1.00 84.44 91 LEU A N 1
ATOM 672 C CA . LEU A 1 91 ? -22.854 0.825 22.395 1.00 84.44 91 LEU A CA 1
ATOM 673 C C . LEU A 1 91 ? -23.537 2.015 21.712 1.00 84.44 91 LEU A C 1
ATOM 675 O O . LEU A 1 91 ? -23.508 3.157 22.180 1.00 84.44 91 LEU A O 1
ATOM 679 N N . LEU A 1 92 ? -24.240 1.726 20.626 1.00 84.38 92 LEU A N 1
ATOM 680 C CA . LEU A 1 92 ? -25.071 2.680 19.916 1.00 84.38 92 LEU A CA 1
ATOM 681 C C . LEU A 1 92 ? -26.447 2.745 20.579 1.00 84.38 92 LEU A C 1
ATOM 683 O O . LEU A 1 92 ? -27.221 1.787 20.567 1.00 84.38 92 LEU A O 1
ATOM 687 N N . LYS A 1 93 ? -26.753 3.907 21.155 1.00 81.06 93 LYS A N 1
ATOM 688 C CA . LYS A 1 93 ? -28.061 4.207 21.743 1.00 81.06 93 LYS A CA 1
ATOM 689 C C . LYS A 1 93 ? -28.942 4.902 20.710 1.00 81.06 93 LYS A C 1
ATOM 691 O O . LYS A 1 93 ? -28.444 5.615 19.846 1.00 81.06 93 LYS A O 1
ATOM 696 N N . GLU A 1 94 ? -30.252 4.702 20.836 1.00 80.25 94 GLU A N 1
ATOM 697 C CA . GLU A 1 94 ? -31.279 5.437 20.076 1.00 80.25 94 GLU A CA 1
ATOM 698 C C . GLU A 1 94 ? -31.259 5.204 18.554 1.00 80.25 94 GLU A C 1
ATOM 700 O O . GLU A 1 94 ? -31.782 6.016 17.789 1.00 80.25 94 GLU A O 1
ATOM 705 N N . ILE A 1 95 ? -30.701 4.079 18.095 1.00 82.56 95 ILE A N 1
ATOM 706 C CA . ILE A 1 95 ? -30.819 3.685 16.689 1.00 82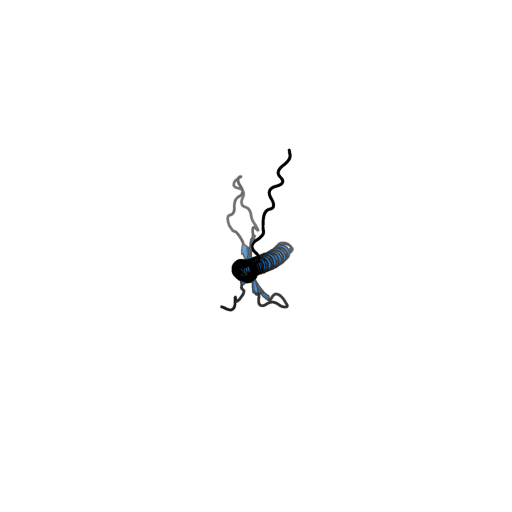.56 95 ILE A CA 1
ATOM 707 C C . ILE A 1 95 ? -32.221 3.143 16.434 1.00 82.56 95 ILE A C 1
ATOM 709 O O . ILE A 1 95 ? -32.744 2.350 17.210 1.00 82.56 95 ILE A O 1
ATOM 713 N N . GLN A 1 96 ? -32.823 3.566 15.326 1.00 85.50 96 GLN A N 1
ATOM 714 C CA . GLN A 1 96 ? -34.108 3.071 14.850 1.00 85.50 96 GLN A CA 1
ATOM 715 C C . GLN A 1 96 ? -33.940 2.430 13.474 1.00 85.50 96 GLN A C 1
ATOM 717 O O . GLN A 1 96 ? -33.094 2.860 12.687 1.00 85.50 96 GLN A O 1
ATOM 722 N N . ASN A 1 97 ? -34.738 1.403 13.185 1.00 85.06 97 ASN A N 1
ATOM 723 C CA . ASN A 1 97 ? -34.871 0.884 11.827 1.00 85.06 97 ASN A CA 1
ATOM 724 C C . ASN A 1 97 ? -35.788 1.789 10.978 1.00 85.06 97 ASN A C 1
ATOM 726 O O . ASN A 1 97 ? -36.371 2.754 11.477 1.00 85.06 97 ASN A O 1
ATOM 730 N N . GLU A 1 98 ? -35.927 1.476 9.689 1.00 86.56 98 GLU A N 1
ATOM 731 C CA . GLU A 1 98 ? -36.773 2.247 8.761 1.00 86.56 98 GLU A CA 1
ATOM 732 C C . GLU A 1 98 ? -38.257 2.280 9.178 1.00 86.56 98 GLU A C 1
ATOM 734 O O . GLU A 1 98 ? -38.974 3.216 8.832 1.00 86.56 98 GLU A O 1
ATOM 739 N N . ASP A 1 99 ? -38.695 1.313 9.989 1.00 86.44 99 ASP A N 1
ATOM 740 C CA . ASP A 1 99 ? -40.054 1.201 10.527 1.00 86.44 99 ASP A CA 1
ATOM 741 C C . ASP A 1 99 ? -40.250 1.951 11.865 1.00 86.44 99 ASP A C 1
ATOM 743 O O . ASP A 1 99 ? -41.315 1.860 12.482 1.00 86.44 99 ASP A O 1
ATOM 747 N N . GLY A 1 100 ? -39.235 2.680 12.350 1.00 82.69 100 GLY A N 1
ATOM 748 C CA . GLY A 1 100 ? -39.288 3.434 13.611 1.00 82.69 100 GLY A CA 1
ATOM 749 C C . GLY A 1 100 ? -39.196 2.569 14.874 1.00 82.69 100 GLY A C 1
ATOM 750 O O . GLY A 1 100 ? -39.510 3.029 15.974 1.00 82.69 100 GLY A O 1
ATOM 751 N N . GLN A 1 101 ? -38.778 1.308 14.747 1.00 84.75 101 GLN A N 1
ATOM 752 C CA . GLN A 1 101 ? -38.515 0.429 15.885 1.00 84.75 101 GLN A CA 1
ATOM 753 C C . GLN A 1 101 ? -37.106 0.678 16.419 1.00 84.75 101 GLN A C 1
ATOM 755 O O . GLN A 1 101 ? -36.138 0.686 15.660 1.00 84.75 101 GLN A O 1
ATOM 760 N N . MET A 1 102 ? -36.990 0.848 17.736 1.00 83.56 102 MET A N 1
ATOM 761 C CA . MET A 1 102 ? -35.700 0.998 18.407 1.00 83.56 102 MET A CA 1
ATOM 762 C C . MET A 1 102 ? -34.891 -0.298 18.318 1.00 83.56 102 MET A C 1
ATOM 764 O O . MET A 1 102 ? -35.341 -1.352 18.767 1.00 83.56 102 MET A O 1
ATOM 768 N N . LEU A 1 103 ? -33.678 -0.191 17.785 1.00 83.62 103 LEU A N 1
ATOM 769 C CA . LEU A 1 103 ? -32.665 -1.232 17.801 1.00 83.62 103 LEU A CA 1
ATOM 770 C C . LEU A 1 103 ? -31.871 -1.111 19.105 1.00 83.62 103 LEU A C 1
ATOM 772 O O . LEU A 1 103 ? -31.210 -0.105 19.362 1.00 83.62 103 LEU A O 1
ATOM 776 N N . GLN A 1 104 ? -31.991 -2.132 19.948 1.00 81.12 104 GLN A N 1
ATOM 777 C CA . GLN A 1 104 ? -31.230 -2.268 21.189 1.00 81.12 104 GLN A CA 1
ATOM 778 C C . GLN A 1 104 ? -29.998 -3.141 20.937 1.00 81.12 104 GLN A C 1
ATOM 780 O O . GLN A 1 104 ? -29.958 -3.870 19.950 1.00 81.12 104 GLN A O 1
ATOM 785 N N . GLU A 1 105 ? -29.002 -3.052 21.821 1.00 80.44 105 GLU A N 1
ATOM 786 C CA . GLU A 1 105 ? -27.796 -3.902 21.772 1.00 80.44 105 GLU A CA 1
ATOM 787 C C . GLU A 1 105 ? -27.006 -3.778 20.454 1.00 80.44 105 GLU A C 1
ATOM 789 O O . GLU A 1 105 ? -26.358 -4.713 19.991 1.00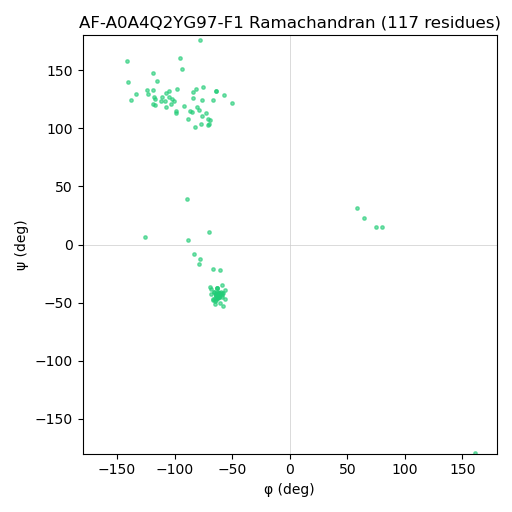 80.44 105 GLU A O 1
ATOM 794 N N . MET A 1 106 ? -27.048 -2.593 19.840 1.00 85.94 106 MET A N 1
ATOM 795 C CA . MET A 1 106 ? -26.249 -2.274 18.664 1.00 85.94 106 MET A CA 1
ATOM 796 C C . MET A 1 106 ? -24.859 -1.823 19.097 1.00 85.94 106 MET A C 1
ATOM 798 O O . MET A 1 106 ? -24.737 -0.867 19.855 1.00 85.94 106 MET A O 1
ATOM 802 N N . TYR A 1 107 ? -23.813 -2.448 18.569 1.00 85.75 107 TYR A N 1
ATOM 803 C CA . TYR A 1 107 ? -22.430 -2.084 18.870 1.00 85.75 107 TYR A CA 1
ATOM 804 C C . TYR A 1 107 ? -21.721 -1.559 17.624 1.00 85.75 107 TYR A C 1
ATOM 806 O O . TYR A 1 107 ? -21.894 -2.079 16.519 1.00 85.75 107 TYR A O 1
ATOM 814 N N . ARG A 1 108 ? -20.896 -0.530 17.805 1.00 87.25 108 ARG A N 1
ATOM 815 C CA . ARG A 1 108 ? -19.905 -0.091 16.826 1.00 87.25 108 ARG A CA 1
ATOM 816 C C . ARG A 1 108 ? -18.561 -0.666 17.235 1.00 87.25 108 ARG A C 1
ATOM 818 O O . ARG A 1 108 ? -18.022 -0.283 18.266 1.00 87.25 108 ARG A O 1
ATOM 825 N N . VAL A 1 109 ? -18.027 -1.551 16.403 1.00 88.62 109 VAL A N 1
ATOM 826 C CA . VAL A 1 109 ? -16.668 -2.074 16.548 1.00 88.62 109 VAL A CA 1
ATOM 827 C C . VAL A 1 109 ? -15.770 -1.328 15.570 1.00 88.62 109 VAL A C 1
ATOM 829 O O . VAL A 1 109 ? -16.058 -1.285 14.373 1.00 88.62 109 VAL A O 1
ATOM 832 N N . ASN A 1 110 ? -14.709 -0.709 16.076 1.00 89.94 110 ASN A N 1
ATOM 833 C CA . ASN A 1 110 ? -13.713 -0.016 15.272 1.00 89.94 110 ASN A CA 1
AT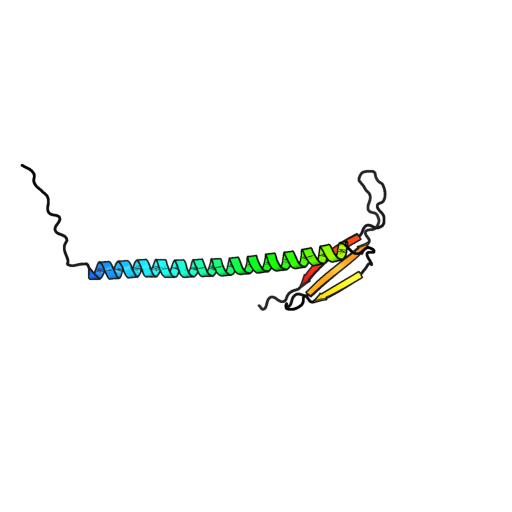OM 834 C C . ASN A 1 110 ? -12.332 -0.605 15.556 1.00 89.94 110 ASN A C 1
ATOM 836 O O . ASN A 1 110 ? -11.942 -0.710 16.714 1.00 89.94 110 ASN A O 1
ATOM 840 N N . VAL A 1 111 ? -11.594 -0.959 14.507 1.00 90.38 111 VAL A N 1
ATOM 841 C CA . VAL A 1 111 ? -10.247 -1.526 14.618 1.00 90.38 111 VAL A CA 1
ATOM 842 C C . VAL A 1 111 ? -9.274 -0.592 13.914 1.00 90.38 111 VAL A C 1
ATOM 844 O O . VAL A 1 111 ? -9.414 -0.319 12.722 1.00 90.38 111 VAL A O 1
ATOM 847 N N . THR A 1 112 ? -8.294 -0.086 14.657 1.00 88.25 112 THR A N 1
ATOM 848 C CA . THR A 1 112 ? -7.285 0.861 14.173 1.00 88.25 112 THR A CA 1
ATOM 849 C C . THR A 1 112 ? -5.903 0.240 14.307 1.00 88.25 112 THR A C 1
ATOM 851 O O . THR A 1 112 ? -5.577 -0.318 15.346 1.00 88.25 112 THR A O 1
ATOM 854 N N . ALA A 1 113 ? -5.085 0.335 13.260 1.00 87.62 113 ALA A N 1
ATOM 855 C CA . ALA A 1 113 ? -3.685 -0.073 13.310 1.00 87.62 113 ALA A CA 1
ATOM 856 C C . ALA A 1 113 ? -2.798 1.167 13.435 1.00 87.62 113 ALA A C 1
ATOM 858 O O . ALA A 1 113 ? -2.852 2.050 12.577 1.00 87.62 113 ALA A O 1
ATOM 859 N N . ASN A 1 114 ? -1.952 1.196 14.458 1.00 86.88 114 ASN A N 1
ATOM 860 C CA . ASN A 1 114 ? -0.900 2.184 14.640 1.00 86.88 114 ASN A CA 1
ATOM 861 C C . ASN A 1 114 ? 0.443 1.531 14.304 1.00 86.88 114 ASN A C 1
ATOM 863 O O . ASN A 1 114 ? 0.774 0.465 14.821 1.00 86.88 114 ASN A O 1
ATOM 867 N N . TRP A 1 115 ? 1.218 2.151 13.416 1.00 82.88 115 TRP A N 1
ATOM 868 C CA . TRP A 1 115 ? 2.580 1.715 13.117 1.00 82.88 115 TRP A CA 1
ATOM 869 C C . TRP A 1 115 ? 3.485 2.927 12.942 1.00 82.88 115 TRP A C 1
ATOM 871 O O . TRP A 1 115 ? 3.104 3.928 12.326 1.00 82.88 115 TRP A O 1
ATOM 881 N N . PHE A 1 116 ? 4.703 2.831 13.466 1.00 68.12 116 PHE A N 1
ATOM 882 C CA . PHE A 1 116 ? 5.722 3.846 13.256 1.00 68.12 116 PHE A CA 1
ATOM 883 C C . PHE A 1 116 ? 6.374 3.577 11.900 1.00 68.12 116 PHE A C 1
ATOM 885 O O . PHE A 1 116 ? 7.178 2.663 11.732 1.00 68.12 116 PHE A O 1
ATOM 892 N N . ALA A 1 117 ? 5.983 4.342 10.881 1.00 59.72 117 ALA A N 1
ATOM 893 C CA . ALA A 1 117 ? 6.799 4.430 9.682 1.00 59.72 117 ALA A CA 1
ATOM 894 C C . ALA A 1 117 ? 8.056 5.223 10.062 1.00 59.72 117 ALA A C 1
ATOM 896 O O . ALA A 1 117 ? 7.972 6.437 10.250 1.00 59.72 117 ALA A O 1
ATOM 897 N N . ASP A 1 118 ? 9.185 4.529 10.236 1.00 53.44 118 ASP A N 1
ATOM 898 C CA . ASP A 1 118 ? 10.496 5.172 10.355 1.00 53.44 118 ASP A CA 1
ATOM 899 C C . ASP A 1 11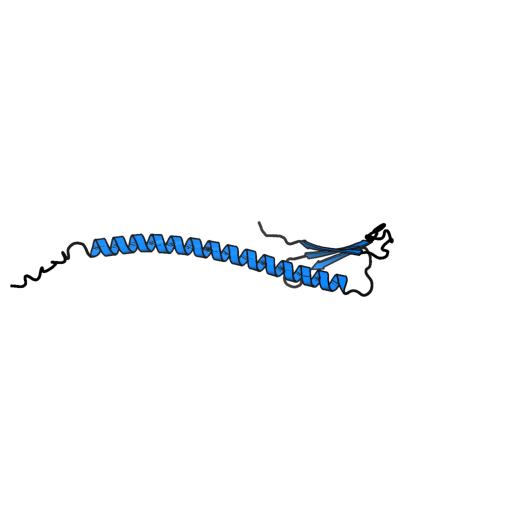8 ? 10.644 6.160 9.183 1.00 53.44 118 ASP A C 1
ATOM 901 O O . ASP A 1 118 ? 10.455 5.793 8.018 1.00 53.44 118 ASP A O 1
ATOM 905 N N . ASN A 1 119 ? 10.859 7.428 9.532 1.00 38.56 119 ASN A N 1
ATOM 906 C CA . ASN A 1 119 ? 10.826 8.588 8.637 1.00 38.56 119 ASN A CA 1
ATOM 907 C C . ASN A 1 119 ? 12.141 8.722 7.856 1.00 38.56 119 ASN A C 1
ATOM 909 O O . ASN A 1 119 ? 13.209 8.686 8.512 1.00 38.56 119 ASN A O 1
#

Radius of gyration: 32.25 Å; Cα contacts (8 Å, |Δi|>4): 99; chains: 1; bounding box: 75×23×96 Å

Secondary structure (DSSP, 8-state):
----------TTSHHHHHHHHHHHHHHHHHHHHHHHHHHHHHHHHHHHHHHHHHHHHHHHHHHHH-SSPPSEEEEEEPTTSSEEEEEEEEEE-SEE-TTS-EE-SEEEEEEEEEE----

pLDDT: mean 84.24, std 12.63, range [38.56, 98.25]

Solvent-accessible surface area (backbone atoms only — not comparable to full-atom values): 7297 Å² total; per-residue (Å²): 138,87,85,80,83,80,83,79,80,78,82,86,47,62,70,58,51,52,52,51,50,50,51,56,48,50,53,52,53,52,53,49,53,53,53,50,52,52,50,51,53,53,50,47,55,50,51,54,49,54,50,50,51,53,52,49,51,51,53,44,53,53,62,72,65,46,94,69,86,70,76,47,78,50,78,48,73,43,88,96,53,77,38,37,35,41,38,38,34,43,77,48,76,88,41,58,49,98,86,69,47,75,45,73,93,38,70,47,79,46,70,45,80,48,62,80,75,87,127

Mean predicted aligned error: 11.1 Å

Sequence (119 aa):
MKLQARTTHRRGFLLLEIILALLVFGIAATGFAVALNQTAKAAEAARQGLRITRILESALDEAVSLPTLEEGVTSAAVPGTDIEIDTTIELLKEIQNEDGQMLQEMYRVNVTANWFADN